Protein AF-A0A821M006-F1 (afdb_monomer_lite)

Radius of gyration: 16.91 Å; chains: 1; bounding box: 36×27×47 Å

Structure (mmCIF, N/CA/C/O backbone):
data_AF-A0A821M006-F1
#
_entry.id   AF-A0A821M006-F1
#
loop_
_atom_site.group_PDB
_atom_site.id
_atom_site.type_symbol
_atom_site.label_atom_id
_atom_site.label_alt_id
_atom_site.label_comp_id
_atom_site.label_asym_id
_atom_site.label_entity_id
_atom_site.label_seq_id
_atom_site.pdbx_PDB_ins_code
_atom_site.Cartn_x
_atom_site.Cartn_y
_atom_site.Cartn_z
_atom_site.occupancy
_atom_site.B_iso_or_equiv
_atom_site.auth_seq_id
_atom_site.auth_comp_id
_atom_site.auth_asym_id
_atom_site.auth_atom_id
_atom_site.pdbx_PDB_model_num
ATOM 1 N N . MET A 1 1 ? -5.047 7.859 -19.837 1.00 50.06 1 MET A N 1
ATOM 2 C CA . MET A 1 1 ? -4.174 7.071 -18.946 1.00 50.06 1 MET A CA 1
ATOM 3 C C . MET A 1 1 ? -2.792 7.692 -19.044 1.00 50.06 1 MET A C 1
ATOM 5 O O . MET A 1 1 ? -2.362 7.933 -20.153 1.00 50.06 1 MET A O 1
ATOM 9 N N . LYS A 1 2 ? -2.170 8.083 -17.929 1.00 61.72 2 LYS A N 1
ATOM 10 C CA . LYS A 1 2 ? -0.754 8.514 -17.897 1.00 61.72 2 LYS A CA 1
ATOM 11 C C . LYS A 1 2 ? 0.058 7.616 -16.971 1.00 61.72 2 LYS A C 1
ATOM 13 O O . LYS A 1 2 ? 1.194 7.311 -17.275 1.00 61.72 2 LYS A O 1
ATOM 18 N N . PHE A 1 3 ? -0.578 7.122 -15.907 1.00 70.81 3 PHE A N 1
ATOM 19 C CA . PHE A 1 3 ? 0.016 6.205 -14.941 1.00 70.81 3 PHE A CA 1
ATOM 20 C C . PHE A 1 3 ? 0.646 4.964 -15.586 1.00 70.81 3 PHE A C 1
ATOM 22 O O . PHE A 1 3 ? 1.836 4.762 -15.432 1.00 70.81 3 PHE A O 1
ATOM 29 N N . GLU A 1 4 ? -0.106 4.167 -16.348 1.00 69.50 4 GLU A N 1
ATOM 30 C CA . GLU A 1 4 ? 0.431 2.931 -16.950 1.00 69.50 4 GLU A CA 1
ATOM 31 C C . GLU A 1 4 ? 1.543 3.189 -17.983 1.00 69.50 4 GLU A C 1
ATOM 33 O O . GLU A 1 4 ? 2.393 2.330 -18.189 1.00 69.50 4 GLU A O 1
ATOM 38 N N . GLU A 1 5 ? 1.572 4.377 -18.593 1.00 75.25 5 GLU A N 1
ATOM 39 C CA . GLU A 1 5 ? 2.561 4.755 -19.611 1.00 75.25 5 GLU A CA 1
ATOM 40 C C . GLU A 1 5 ? 3.839 5.361 -19.011 1.00 75.25 5 GLU A C 1
ATOM 42 O O . GLU A 1 5 ? 4.909 5.244 -19.604 1.00 75.25 5 GLU A O 1
ATOM 47 N N . THR A 1 6 ? 3.749 6.017 -17.847 1.00 82.81 6 THR A N 1
ATOM 48 C CA . THR A 1 6 ? 4.885 6.697 -17.197 1.00 82.81 6 THR A CA 1
ATOM 49 C C . THR A 1 6 ? 5.350 6.023 -15.909 1.00 82.81 6 THR A C 1
ATOM 51 O O . THR A 1 6 ? 6.331 6.463 -15.306 1.00 82.81 6 THR A O 1
ATOM 54 N N . TYR A 1 7 ? 4.666 4.966 -15.470 1.00 85.88 7 TYR A N 1
ATOM 55 C CA . TYR A 1 7 ? 5.029 4.227 -14.272 1.00 85.88 7 TYR A CA 1
ATOM 56 C C . TYR A 1 7 ? 6.384 3.542 -14.436 1.00 85.88 7 TYR A C 1
ATOM 58 O O . TYR A 1 7 ? 6.642 2.831 -15.406 1.00 85.88 7 TYR A O 1
ATOM 66 N N . THR A 1 8 ? 7.229 3.696 -13.420 1.00 88.44 8 THR A N 1
ATOM 67 C CA . THR A 1 8 ? 8.463 2.928 -13.280 1.00 88.44 8 THR A CA 1
ATOM 68 C C . THR A 1 8 ? 8.524 2.312 -11.883 1.00 88.44 8 THR A C 1
ATOM 70 O O . THR A 1 8 ? 8.115 2.967 -10.915 1.00 88.44 8 THR A O 1
ATOM 73 N N . PRO A 1 9 ? 9.063 1.085 -11.731 1.00 88.44 9 PRO A N 1
ATOM 74 C CA . PRO A 1 9 ? 9.147 0.420 -10.433 1.00 88.44 9 PRO A CA 1
ATOM 75 C C . PRO A 1 9 ? 9.865 1.246 -9.369 1.00 88.44 9 PRO A C 1
ATOM 77 O O . PRO A 1 9 ? 9.478 1.183 -8.210 1.00 88.44 9 PRO A O 1
ATOM 80 N N . SER A 1 10 ? 10.867 2.053 -9.747 1.00 88.31 10 SER A N 1
ATOM 81 C CA . SER A 1 10 ? 11.626 2.940 -8.850 1.00 88.31 10 SER A CA 1
ATOM 82 C C . SER A 1 10 ? 10.800 4.103 -8.293 1.00 88.31 10 SER A C 1
ATOM 84 O O . SER A 1 10 ? 11.127 4.632 -7.234 1.00 88.31 10 SER A O 1
ATOM 86 N N . GLN A 1 11 ? 9.695 4.466 -8.942 1.00 88.38 11 GLN A N 1
ATOM 87 C CA . GLN A 1 11 ? 8.800 5.540 -8.513 1.00 88.38 11 GLN A CA 1
ATOM 88 C C . GLN A 1 11 ? 7.568 5.022 -7.755 1.00 88.38 11 GLN A C 1
ATOM 90 O O . GLN A 1 11 ? 6.664 5.805 -7.468 1.00 88.38 11 GLN A O 1
ATOM 95 N N . SER A 1 12 ? 7.490 3.728 -7.421 1.00 89.81 12 SER A N 1
ATOM 96 C CA . SER A 1 12 ? 6.289 3.134 -6.814 1.00 89.81 12 SER A CA 1
ATOM 97 C C . SER A 1 12 ? 5.832 3.852 -5.536 1.00 89.81 12 SER A C 1
ATOM 99 O O . SER A 1 12 ? 4.649 4.173 -5.414 1.00 89.81 12 SER A O 1
ATOM 101 N N . LEU A 1 13 ? 6.759 4.203 -4.636 1.00 90.00 13 LEU A N 1
ATOM 102 C CA . LEU A 1 13 ? 6.466 4.982 -3.427 1.00 90.00 13 LEU A CA 1
ATOM 103 C C . LEU A 1 13 ? 5.934 6.387 -3.742 1.00 90.00 13 LEU A C 1
ATOM 105 O O . LEU A 1 13 ? 5.014 6.856 -3.071 1.00 90.00 13 LEU A O 1
ATOM 109 N N . LEU A 1 14 ? 6.474 7.046 -4.772 1.00 89.75 14 LEU A N 1
ATOM 110 C CA . LEU A 1 14 ? 6.026 8.371 -5.205 1.00 89.75 14 LEU A CA 1
ATOM 111 C C . LEU A 1 14 ? 4.571 8.310 -5.670 1.00 89.75 14 LEU A C 1
ATOM 113 O O . LEU A 1 14 ? 3.730 9.053 -5.178 1.00 89.75 14 LEU A O 1
ATOM 117 N N . TRP A 1 15 ? 4.261 7.356 -6.547 1.00 87.56 15 TRP A N 1
ATOM 118 C CA . TRP A 1 15 ? 2.906 7.135 -7.044 1.00 87.56 15 TRP A CA 1
ATOM 119 C C . TRP A 1 15 ? 1.926 6.773 -5.925 1.00 87.56 15 TRP A C 1
ATOM 121 O O . TRP A 1 15 ? 0.786 7.226 -5.933 1.00 87.56 15 TRP A O 1
ATOM 131 N N . PHE A 1 16 ? 2.353 5.995 -4.930 1.00 88.56 16 PHE A N 1
ATOM 132 C CA . PHE A 1 16 ? 1.493 5.638 -3.804 1.00 88.56 16 PHE A CA 1
ATOM 133 C C . PHE A 1 16 ? 1.245 6.793 -2.826 1.00 88.56 16 PHE A C 1
ATOM 135 O O . PHE A 1 16 ? 0.182 6.845 -2.212 1.00 88.56 16 PHE A O 1
ATOM 142 N N . THR A 1 17 ? 2.202 7.706 -2.659 1.00 87.81 17 THR A N 1
ATOM 143 C CA . THR A 1 17 ? 2.105 8.797 -1.673 1.00 87.81 17 THR A CA 1
ATOM 144 C C . THR A 1 17 ? 1.582 10.106 -2.259 1.00 87.81 17 THR A C 1
ATOM 146 O O . THR A 1 17 ? 0.850 10.816 -1.573 1.00 87.81 17 THR A O 1
ATOM 149 N N . GLN A 1 18 ? 1.925 10.428 -3.507 1.00 85.50 18 GLN A N 1
ATOM 150 C CA . GLN A 1 18 ? 1.584 11.706 -4.133 1.00 85.50 18 GLN A CA 1
ATOM 151 C C . GLN A 1 18 ? 0.297 11.665 -4.946 1.00 85.50 18 GLN A C 1
ATOM 153 O O . GLN A 1 18 ? -0.361 12.695 -5.037 1.00 85.50 18 GLN A O 1
ATOM 158 N N . GLU A 1 19 ? -0.100 10.508 -5.489 1.00 86.19 19 GLU A N 1
ATOM 159 C CA . GLU A 1 19 ? -1.358 10.403 -6.229 1.00 86.19 19 GLU A CA 1
ATOM 160 C C . GLU A 1 19 ? -2.517 9.999 -5.313 1.00 86.19 19 GLU A C 1
ATOM 162 O O . GLU A 1 19 ? -2.650 8.823 -4.939 1.00 86.19 19 GLU A O 1
ATOM 167 N N . PRO A 1 20 ? -3.452 10.920 -5.002 1.00 84.50 20 PRO A N 1
ATOM 168 C CA . PRO A 1 20 ? -4.524 10.633 -4.057 1.00 84.50 20 PRO A CA 1
ATOM 169 C C . PRO A 1 20 ? -5.467 9.536 -4.555 1.00 84.50 20 PRO A C 1
ATOM 171 O O . PRO A 1 20 ? -6.161 8.904 -3.760 1.00 84.50 20 PRO A O 1
ATOM 174 N N . PHE A 1 21 ? -5.560 9.339 -5.872 1.00 87.56 21 PHE A N 1
ATOM 175 C CA . PHE A 1 21 ? -6.386 8.290 -6.464 1.00 87.56 21 PHE A CA 1
ATOM 176 C C . PHE A 1 21 ? -5.788 6.902 -6.225 1.00 87.56 21 PHE A C 1
ATOM 178 O O . PHE A 1 21 ? -6.481 6.042 -5.686 1.00 87.56 21 PHE A O 1
ATOM 185 N N . ILE A 1 22 ? -4.505 6.708 -6.549 1.00 88.12 22 ILE A N 1
ATOM 186 C CA . ILE A 1 22 ? -3.804 5.428 -6.376 1.00 88.12 22 ILE A CA 1
ATOM 187 C C . ILE A 1 22 ? -3.826 5.013 -4.906 1.00 88.12 22 ILE A C 1
ATOM 189 O O . ILE A 1 22 ? -4.242 3.897 -4.588 1.00 88.12 22 ILE A O 1
ATOM 193 N N . PHE A 1 23 ? -3.495 5.942 -4.004 1.00 90.19 23 PHE A N 1
ATOM 194 C CA . PHE A 1 23 ? -3.578 5.708 -2.567 1.00 90.19 23 PHE A CA 1
ATOM 195 C C . PHE A 1 23 ? -4.976 5.237 -2.145 1.00 90.19 23 PHE A C 1
ATOM 197 O O . PHE A 1 23 ? -5.116 4.209 -1.481 1.00 90.19 23 PHE A O 1
ATOM 204 N N . ARG A 1 24 ? -6.034 5.969 -2.524 1.00 91.44 24 ARG A N 1
ATOM 205 C CA . ARG A 1 24 ? -7.409 5.667 -2.093 1.00 91.44 24 ARG A CA 1
ATOM 206 C C . ARG A 1 24 ? -7.925 4.352 -2.668 1.00 91.44 24 ARG A C 1
ATOM 208 O O . ARG A 1 24 ? -8.492 3.560 -1.916 1.00 91.44 24 ARG A O 1
ATOM 215 N N . VAL A 1 25 ? -7.727 4.117 -3.965 1.00 92.62 25 VAL A N 1
ATOM 216 C CA . VAL A 1 25 ? -8.181 2.897 -4.647 1.00 92.62 25 VAL A CA 1
ATOM 217 C C . VAL A 1 25 ? -7.484 1.682 -4.066 1.00 92.62 25 VAL A C 1
ATOM 219 O O . VAL A 1 25 ? -8.161 0.735 -3.670 1.00 92.62 25 VAL A O 1
ATOM 222 N N . LEU A 1 26 ? -6.156 1.727 -3.938 1.00 93.19 26 LEU A N 1
ATOM 223 C CA . LEU A 1 26 ? -5.401 0.575 -3.473 1.00 93.19 26 LEU A CA 1
ATOM 224 C C . LEU A 1 26 ? -5.691 0.263 -2.000 1.00 93.19 26 LEU A C 1
ATOM 226 O O . LEU A 1 26 ? -5.976 -0.883 -1.664 1.00 93.19 26 LEU A O 1
ATOM 230 N N . ASN A 1 27 ? -5.725 1.277 -1.126 1.00 92.25 27 ASN A N 1
ATOM 231 C CA . ASN A 1 27 ? -6.079 1.070 0.281 1.00 92.25 27 ASN A CA 1
ATOM 232 C C . ASN A 1 27 ? -7.507 0.540 0.455 1.00 92.25 27 ASN A C 1
ATOM 234 O O . ASN A 1 27 ? -7.755 -0.279 1.339 1.00 92.25 27 ASN A O 1
ATO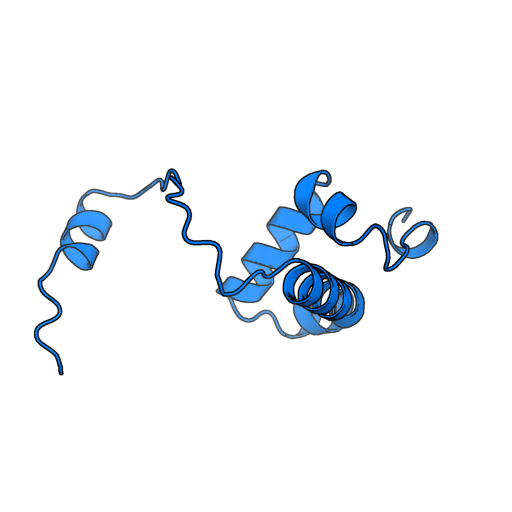M 238 N N . LYS A 1 28 ? -8.463 0.997 -0.363 1.00 94.25 28 LYS A N 1
ATOM 239 C CA . LYS A 1 28 ? -9.833 0.474 -0.331 1.00 94.25 28 LYS A CA 1
ATOM 240 C C . LYS A 1 28 ? -9.876 -0.974 -0.827 1.00 94.25 28 LYS A C 1
ATOM 242 O O . LYS A 1 28 ? -10.475 -1.813 -0.163 1.00 94.25 28 LYS A O 1
ATOM 247 N N . ALA A 1 29 ? -9.214 -1.271 -1.944 1.00 95.56 29 ALA A N 1
ATOM 248 C CA . ALA A 1 29 ? -9.150 -2.614 -2.511 1.00 95.56 29 ALA A CA 1
ATOM 249 C C . ALA A 1 29 ? -8.531 -3.626 -1.543 1.00 95.56 29 ALA A C 1
ATOM 251 O O . ALA A 1 29 ? -9.067 -4.719 -1.395 1.00 95.56 29 ALA A O 1
ATOM 252 N N . LEU A 1 30 ? -7.469 -3.237 -0.831 1.00 94.19 30 LEU A N 1
ATOM 253 C CA . LEU A 1 30 ? -6.842 -4.061 0.203 1.00 94.19 30 LEU A CA 1
ATOM 254 C C . LEU A 1 30 ? -7.785 -4.309 1.390 1.00 94.19 30 LEU A C 1
ATOM 256 O O . LEU A 1 30 ? -7.906 -5.444 1.839 1.00 94.19 30 LEU A O 1
ATOM 260 N N . ARG A 1 31 ? -8.492 -3.276 1.876 1.00 93.50 31 ARG A N 1
ATOM 261 C CA . ARG A 1 31 ? -9.419 -3.403 3.020 1.00 93.50 31 ARG A CA 1
ATOM 262 C C . ARG A 1 31 ? -10.621 -4.296 2.730 1.00 93.50 31 ARG A C 1
ATOM 264 O O . ARG A 1 31 ? -11.024 -5.060 3.596 1.00 93.50 31 ARG A O 1
ATOM 271 N N . PHE A 1 32 ? -11.192 -4.181 1.535 1.00 95.69 32 PHE A N 1
ATOM 272 C CA . PHE A 1 32 ? -12.398 -4.917 1.142 1.00 95.69 32 PHE A CA 1
ATOM 273 C C . PHE A 1 32 ? -12.105 -6.147 0.276 1.00 95.69 32 PHE A C 1
ATOM 275 O O . PHE A 1 32 ? -13.034 -6.760 -0.236 1.00 95.69 32 PHE A O 1
ATOM 282 N N . GLN A 1 33 ? -10.828 -6.504 0.104 1.00 92.94 33 GLN A N 1
ATOM 283 C CA . GLN A 1 33 ? -10.389 -7.661 -0.682 1.00 92.94 33 GLN A CA 1
ATOM 284 C C . GLN A 1 33 ? -10.970 -7.675 -2.109 1.00 92.94 33 GLN A C 1
ATOM 286 O O . GLN A 1 33 ? -11.385 -8.712 -2.620 1.00 92.94 33 GLN A O 1
ATOM 291 N N . HIS A 1 34 ? -11.001 -6.517 -2.778 1.00 95.94 34 HIS A N 1
ATOM 292 C CA . HIS A 1 34 ? -11.456 -6.418 -4.168 1.00 95.94 34 HIS A CA 1
ATOM 293 C C . HIS A 1 34 ? -10.416 -7.038 -5.113 1.00 95.94 34 HIS A C 1
ATOM 295 O O . HIS A 1 34 ? -9.547 -6.334 -5.634 1.00 95.94 34 HIS A O 1
ATOM 301 N N . VAL A 1 35 ? -10.500 -8.356 -5.317 1.00 95.25 35 VAL A N 1
ATOM 302 C CA . VAL A 1 35 ? -9.487 -9.161 -6.024 1.00 95.25 35 VAL A CA 1
ATOM 303 C C . VAL A 1 35 ? -9.203 -8.639 -7.430 1.00 95.25 35 VAL A C 1
ATOM 305 O O . VAL A 1 35 ? -8.036 -8.553 -7.797 1.00 95.25 35 VAL A O 1
ATOM 308 N N . ASP A 1 36 ? -10.218 -8.209 -8.181 1.00 96.25 36 ASP A N 1
ATOM 309 C CA . ASP A 1 36 ? -10.029 -7.698 -9.547 1.00 96.25 36 ASP A CA 1
ATOM 310 C C . ASP A 1 36 ? -9.132 -6.455 -9.575 1.00 96.25 36 ASP A C 1
ATOM 312 O O . ASP A 1 36 ? -8.199 -6.361 -10.373 1.00 96.25 36 ASP A O 1
ATOM 316 N N . ILE A 1 37 ? -9.358 -5.525 -8.640 1.00 94.00 37 ILE A N 1
ATOM 317 C CA . ILE A 1 37 ? -8.548 -4.310 -8.499 1.00 94.00 37 ILE A CA 1
ATOM 318 C C . ILE A 1 37 ? -7.141 -4.682 -8.026 1.00 94.00 37 ILE A C 1
ATOM 320 O O . ILE A 1 37 ? -6.154 -4.190 -8.569 1.00 94.00 37 ILE A O 1
ATOM 324 N N . LEU A 1 38 ? -7.019 -5.577 -7.042 1.00 95.50 38 LEU A N 1
ATOM 325 C CA . LEU A 1 38 ? -5.711 -6.035 -6.565 1.00 95.50 38 LEU A CA 1
ATOM 326 C C . LEU A 1 38 ? -4.911 -6.717 -7.680 1.00 95.50 38 LEU A C 1
ATOM 328 O O . LEU A 1 38 ? -3.711 -6.485 -7.802 1.00 95.50 38 LEU A O 1
ATOM 332 N N . TYR A 1 39 ? -5.573 -7.508 -8.524 1.00 94.81 39 TYR A N 1
ATOM 333 C CA . TYR A 1 39 ? -4.951 -8.153 -9.670 1.00 94.81 39 TYR A CA 1
ATOM 334 C C . TYR A 1 39 ? -4.549 -7.134 -10.739 1.00 94.81 39 TYR A C 1
ATOM 336 O O . TYR A 1 39 ? -3.439 -7.227 -11.269 1.00 94.81 39 TYR A O 1
ATOM 344 N N . GLN A 1 40 ? -5.393 -6.139 -11.026 1.00 93.00 40 GLN A N 1
ATOM 345 C CA . GLN A 1 40 ? -5.079 -5.053 -11.958 1.00 93.00 40 GLN A CA 1
ATOM 346 C C . GLN A 1 40 ? -3.829 -4.273 -11.518 1.00 93.00 40 GLN A C 1
ATOM 348 O O . GLN A 1 40 ? -2.928 -4.054 -12.323 1.00 93.00 40 GLN A O 1
ATOM 353 N N . TYR A 1 41 ? -3.722 -3.937 -10.230 1.00 92.00 41 TYR A N 1
ATOM 354 C CA . TYR A 1 41 ? -2.597 -3.176 -9.667 1.00 92.00 41 TYR A CA 1
ATOM 355 C C . TYR A 1 41 ? -1.482 -4.051 -9.066 1.00 92.00 41 TYR A C 1
ATOM 357 O O . TYR A 1 41 ? -0.628 -3.552 -8.331 1.00 92.00 41 TYR A O 1
ATOM 365 N N . ARG A 1 42 ? -1.439 -5.355 -9.375 1.00 93.44 42 ARG A N 1
ATOM 366 C CA . ARG A 1 42 ? -0.493 -6.308 -8.756 1.00 93.44 42 ARG A CA 1
ATOM 367 C C . ARG A 1 42 ? 0.977 -5.924 -8.922 1.00 93.44 42 ARG A C 1
ATOM 369 O O . ARG A 1 42 ? 1.779 -6.188 -8.030 1.00 93.44 42 ARG A O 1
ATOM 376 N N . PHE A 1 43 ? 1.325 -5.299 -10.048 1.00 92.00 43 PHE A N 1
ATOM 377 C CA . PHE A 1 43 ? 2.687 -4.837 -10.322 1.00 92.00 43 PHE A CA 1
ATOM 378 C C . PHE A 1 43 ? 3.099 -3.750 -9.321 1.00 92.00 43 PHE A C 1
ATOM 380 O O . PHE A 1 43 ? 4.112 -3.891 -8.647 1.00 92.00 43 PHE A O 1
ATOM 387 N N . LEU A 1 44 ? 2.238 -2.748 -9.115 1.00 92.50 44 LEU A N 1
ATOM 388 C CA . LEU A 1 44 ? 2.467 -1.670 -8.161 1.00 92.50 44 LEU A CA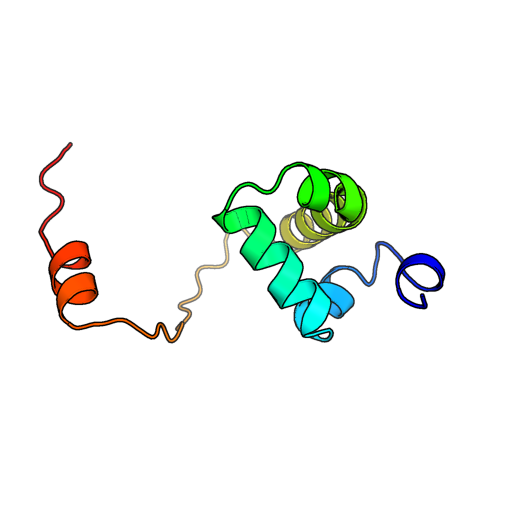 1
ATOM 389 C C . LEU A 1 44 ? 2.574 -2.207 -6.729 1.00 92.50 44 LEU A C 1
ATOM 391 O O . LEU A 1 44 ? 3.451 -1.781 -5.985 1.00 92.50 44 LEU A O 1
ATOM 395 N N . ILE A 1 45 ? 1.707 -3.151 -6.344 1.00 94.12 45 ILE A N 1
ATOM 396 C CA . ILE A 1 45 ? 1.740 -3.776 -5.010 1.00 94.12 45 ILE A CA 1
ATOM 397 C C . ILE A 1 45 ? 3.078 -4.482 -4.778 1.00 9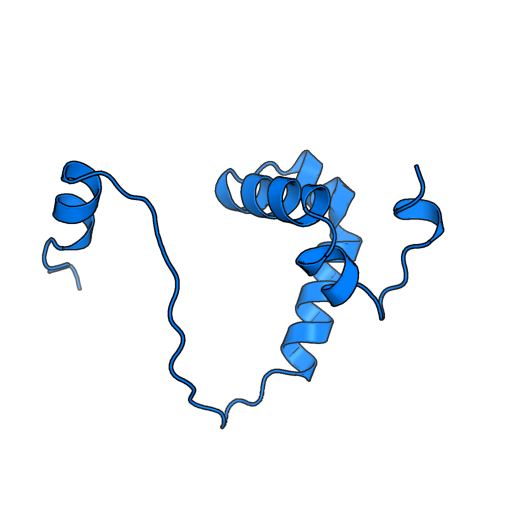4.12 45 ILE A C 1
ATOM 399 O O . ILE A 1 45 ? 3.703 -4.295 -3.733 1.00 94.12 45 ILE A O 1
ATOM 403 N N . ARG A 1 46 ? 3.529 -5.278 -5.755 1.00 95.38 46 ARG A N 1
ATOM 404 C CA . ARG A 1 46 ? 4.809 -5.991 -5.687 1.00 95.38 46 ARG A CA 1
ATOM 405 C C . ARG A 1 46 ? 5.982 -5.020 -5.558 1.00 95.38 46 ARG A C 1
ATOM 407 O O . ARG A 1 46 ? 6.868 -5.240 -4.731 1.00 95.38 46 ARG A O 1
ATOM 414 N N . ASP A 1 47 ? 5.978 -3.955 -6.347 1.00 95.12 47 ASP A N 1
ATOM 415 C CA . ASP A 1 47 ? 7.065 -2.979 -6.363 1.00 95.12 47 ASP A CA 1
ATOM 416 C C . ASP A 1 47 ? 7.096 -2.156 -5.069 1.00 95.12 47 ASP A C 1
ATOM 418 O O . ASP A 1 47 ? 8.172 -1.908 -4.528 1.00 95.12 47 ASP A O 1
ATOM 422 N N . LEU A 1 48 ? 5.932 -1.802 -4.510 1.00 94.44 48 LEU A N 1
ATOM 423 C CA . LEU A 1 48 ? 5.826 -1.169 -3.190 1.00 94.44 48 LEU A CA 1
ATOM 424 C C . LEU A 1 48 ? 6.371 -2.068 -2.082 1.00 94.44 48 LEU A C 1
ATOM 426 O O . LEU A 1 48 ? 7.177 -1.619 -1.271 1.00 94.44 48 LEU A O 1
ATOM 430 N N . ALA A 1 49 ? 5.963 -3.339 -2.059 1.00 93.81 49 ALA A N 1
ATOM 431 C CA . ALA A 1 49 ? 6.445 -4.296 -1.068 1.00 93.81 49 ALA A CA 1
ATOM 432 C C . ALA A 1 49 ? 7.968 -4.468 -1.153 1.00 93.81 49 ALA A C 1
ATOM 434 O O . ALA A 1 49 ? 8.651 -4.473 -0.130 1.00 93.81 49 ALA A O 1
ATOM 435 N N . THR A 1 50 ? 8.502 -4.535 -2.376 1.00 94.00 50 THR A N 1
ATOM 436 C CA . THR A 1 50 ? 9.944 -4.640 -2.619 1.00 94.00 50 THR A CA 1
ATOM 437 C C . THR A 1 50 ? 10.672 -3.402 -2.097 1.00 94.00 50 THR A C 1
ATOM 439 O O . THR A 1 50 ? 11.572 -3.540 -1.272 1.00 94.00 50 THR A O 1
ATOM 442 N N . GLN A 1 51 ? 10.251 -2.193 -2.482 1.00 92.00 51 GLN A N 1
ATOM 443 C CA . GLN A 1 51 ? 10.893 -0.961 -2.009 1.00 92.00 51 GLN A CA 1
ATOM 444 C C . GLN A 1 51 ? 10.838 -0.815 -0.484 1.00 92.00 51 GLN A C 1
ATOM 446 O O . GLN A 1 51 ? 11.860 -0.537 0.145 1.00 92.00 51 GLN A O 1
ATOM 451 N N . LEU A 1 52 ? 9.681 -1.073 0.131 1.00 90.50 52 LEU A N 1
ATOM 452 C CA . LEU A 1 52 ? 9.542 -1.012 1.586 1.00 90.50 52 LEU A CA 1
ATOM 453 C C . LEU A 1 52 ? 10.442 -2.034 2.284 1.00 90.50 52 LEU A C 1
ATOM 455 O O . LEU A 1 52 ? 11.053 -1.702 3.293 1.00 90.50 52 LEU A O 1
ATOM 459 N N . SER A 1 53 ? 10.580 -3.247 1.737 1.00 90.00 53 SER A N 1
ATOM 460 C CA . SER A 1 53 ? 11.474 -4.264 2.303 1.00 90.00 53 SER A CA 1
ATOM 461 C C . SER A 1 53 ? 12.946 -3.850 2.251 1.00 90.00 53 SER A C 1
ATOM 463 O O . SER A 1 53 ? 13.671 -4.094 3.207 1.00 90.00 53 SER A O 1
ATOM 465 N N . THR A 1 54 ? 13.374 -3.154 1.191 1.00 87.94 54 THR A N 1
ATOM 466 C CA . THR A 1 54 ? 14.755 -2.651 1.077 1.00 87.94 54 THR A CA 1
ATOM 467 C C . THR A 1 54 ? 15.049 -1.479 2.010 1.00 87.94 54 THR A C 1
ATOM 469 O O . THR A 1 54 ? 16.196 -1.266 2.384 1.00 87.94 54 THR A O 1
ATOM 472 N N . GLN A 1 55 ? 14.020 -0.715 2.386 1.00 84.62 55 GLN A N 1
ATOM 473 C CA . GLN A 1 55 ? 14.134 0.419 3.307 1.00 84.62 55 GLN A CA 1
ATOM 474 C C . GLN A 1 55 ? 13.874 0.030 4.764 1.00 84.62 55 GLN A C 1
ATOM 476 O O . GLN A 1 55 ? 14.109 0.833 5.668 1.00 84.62 55 GLN A O 1
ATOM 481 N N . LYS A 1 56 ? 13.373 -1.184 5.003 1.00 82.00 56 LYS A N 1
ATOM 482 C CA . LYS A 1 56 ? 13.125 -1.696 6.341 1.00 82.00 56 LYS A CA 1
ATOM 483 C C . LYS A 1 56 ? 14.467 -1.912 7.030 1.00 82.00 56 LYS A C 1
ATOM 485 O O . LYS A 1 56 ? 15.213 -2.822 6.690 1.00 82.00 56 LYS A O 1
ATOM 490 N N . ASN A 1 57 ? 14.754 -1.067 8.009 1.00 81.38 57 ASN A N 1
ATOM 491 C CA . ASN A 1 57 ? 15.833 -1.303 8.948 1.00 81.38 57 ASN A CA 1
ATOM 492 C C . ASN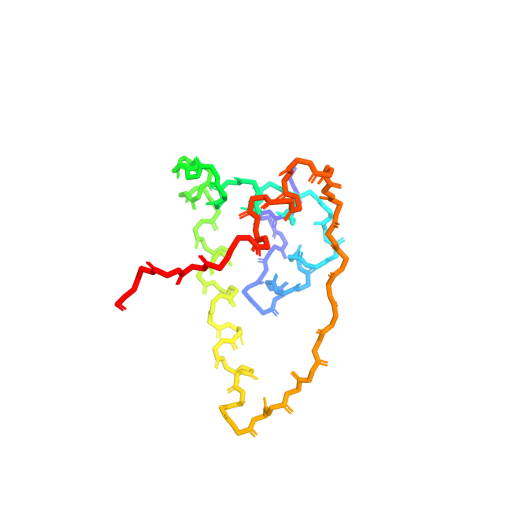 A 1 57 ? 15.227 -1.936 10.205 1.00 81.38 57 ASN A C 1
ATOM 494 O O . ASN A 1 57 ? 14.516 -1.264 10.951 1.00 81.38 57 ASN A O 1
ATOM 498 N N . ASP A 1 58 ? 15.480 -3.230 10.407 1.00 75.38 58 ASP A N 1
ATOM 499 C CA . ASP A 1 58 ? 14.947 -4.002 11.538 1.00 75.38 58 ASP A CA 1
ATOM 500 C C . ASP A 1 58 ? 15.464 -3.505 12.903 1.00 75.38 58 ASP A C 1
ATOM 502 O O . ASP A 1 58 ? 14.870 -3.810 13.934 1.00 75.38 58 ASP A O 1
ATOM 506 N N . GLU A 1 59 ? 16.520 -2.688 12.919 1.00 77.88 59 GLU A N 1
ATOM 507 C CA . GLU A 1 59 ? 17.067 -2.067 14.132 1.00 77.88 59 GLU A CA 1
ATOM 508 C C . GLU A 1 59 ? 16.411 -0.713 14.458 1.00 77.88 59 GLU A C 1
ATOM 510 O O . GLU A 1 59 ? 16.629 -0.139 15.528 1.00 77.88 59 GLU A O 1
ATOM 515 N N . MET A 1 60 ? 15.592 -0.176 13.548 1.00 76.31 60 MET A N 1
ATOM 516 C CA . MET A 1 60 ? 15.042 1.170 13.661 1.00 76.31 60 MET A CA 1
ATOM 517 C C . MET A 1 60 ? 13.678 1.148 14.359 1.00 76.31 60 MET A C 1
ATOM 519 O O . MET A 1 60 ? 12.630 1.005 13.732 1.00 76.31 60 MET A O 1
ATOM 523 N N . ASN A 1 61 ? 13.688 1.342 15.677 1.00 81.75 61 ASN A N 1
ATOM 524 C CA . ASN A 1 61 ? 12.476 1.578 16.459 1.00 81.75 61 ASN A CA 1
ATOM 525 C C . ASN A 1 61 ? 12.129 3.070 16.447 1.00 81.75 61 ASN A C 1
ATOM 527 O O . ASN A 1 61 ? 12.841 3.887 17.028 1.00 81.75 61 ASN A O 1
ATOM 531 N N . PHE A 1 62 ? 11.023 3.430 15.798 1.00 86.75 62 PHE A N 1
ATOM 532 C CA . PHE A 1 62 ? 10.514 4.799 15.774 1.00 86.75 62 PHE A CA 1
ATOM 533 C C . PHE A 1 62 ? 9.042 4.840 16.191 1.00 86.75 62 PHE A C 1
ATOM 535 O O . PHE A 1 62 ? 8.237 3.990 15.813 1.00 86.75 62 PHE A O 1
ATOM 542 N N . HIS A 1 63 ? 8.686 5.851 16.985 1.00 89.75 63 HIS A N 1
ATOM 543 C CA . HIS A 1 63 ? 7.300 6.113 17.357 1.00 89.75 63 HIS A CA 1
ATOM 544 C C . HIS A 1 63 ? 6.626 6.946 16.266 1.00 89.75 63 HIS A C 1
ATOM 546 O O . HIS A 1 63 ? 7.118 8.012 15.896 1.00 89.75 63 HIS A O 1
ATOM 552 N N . VAL A 1 64 ? 5.487 6.468 15.764 1.00 90.06 64 VAL A N 1
ATOM 553 C CA . VAL A 1 64 ? 4.659 7.185 14.787 1.00 90.06 64 VAL A CA 1
ATOM 554 C C . VAL A 1 64 ? 3.279 7.469 15.348 1.00 90.06 64 VAL A C 1
ATOM 556 O O . VAL A 1 64 ? 2.756 6.720 16.172 1.00 90.06 64 VAL A O 1
ATOM 559 N N . TYR A 1 65 ? 2.663 8.532 14.840 1.00 92.94 65 TYR A N 1
ATOM 560 C CA . TYR A 1 65 ? 1.298 8.914 15.173 1.00 92.94 65 TYR A CA 1
ATOM 561 C C . TYR A 1 65 ? 0.432 8.842 13.918 1.00 92.94 65 TYR A C 1
ATOM 563 O O . TYR A 1 65 ? 0.830 9.296 12.845 1.00 92.94 65 TYR A O 1
ATOM 571 N N . ARG A 1 66 ? -0.773 8.284 14.053 1.00 89.06 66 ARG A N 1
ATOM 572 C CA . ARG A 1 66 ? -1.768 8.212 12.980 1.00 89.06 66 ARG A CA 1
ATOM 573 C C . ARG A 1 66 ? -3.108 8.702 13.507 1.00 89.06 66 ARG A C 1
ATOM 575 O O . ARG A 1 66 ? -3.656 8.115 14.434 1.00 89.06 66 ARG A O 1
ATOM 582 N N . GLY A 1 67 ? -3.653 9.738 12.877 1.00 91.06 67 GLY A N 1
ATOM 583 C CA . GLY A 1 67 ? -5.030 10.157 13.122 1.00 91.06 67 GLY A CA 1
ATOM 584 C C . GLY A 1 67 ? -6.015 9.128 12.565 1.00 91.06 67 GLY A C 1
ATOM 585 O O . GLY A 1 67 ? -5.887 8.699 11.415 1.00 91.06 67 GLY A O 1
ATOM 586 N N . GLN A 1 68 ? -7.000 8.740 13.370 1.00 88.00 68 GLN A N 1
ATOM 587 C CA . GLN A 1 68 ? -8.100 7.877 12.956 1.00 88.00 68 GLN A CA 1
ATOM 588 C C . GLN A 1 68 ? -9.420 8.533 13.346 1.00 88.00 68 GLN A C 1
ATOM 590 O O . GLN A 1 68 ? -9.678 8.775 14.520 1.00 88.00 68 GLN A O 1
ATOM 595 N N . VAL A 1 69 ? -10.246 8.826 12.342 1.00 90.75 69 VAL A N 1
ATOM 596 C CA . VAL A 1 69 ? -11.636 9.214 12.578 1.00 90.75 69 VAL A CA 1
ATOM 597 C C . VAL A 1 69 ? -12.391 7.959 12.989 1.00 90.75 69 VAL A C 1
ATOM 599 O O . VAL A 1 69 ? -12.307 6.942 12.299 1.00 90.75 69 VAL A O 1
ATOM 602 N N . MET A 1 70 ? -13.090 8.036 14.114 1.00 91.62 70 MET A N 1
ATOM 603 C CA . MET A 1 70 ? -13.899 6.948 14.644 1.00 91.62 70 MET A CA 1
ATOM 604 C C . MET A 1 70 ? -15.052 7.501 15.474 1.00 91.62 70 MET A C 1
ATOM 606 O O . MET A 1 70 ? -14.950 8.580 16.061 1.00 91.62 70 MET A O 1
ATOM 610 N N . THR A 1 71 ? -16.143 6.752 15.507 1.00 94.31 71 THR A N 1
ATOM 611 C CA . THR A 1 71 ? -17.294 6.994 16.376 1.00 94.31 71 THR A CA 1
ATOM 612 C C . THR A 1 71 ? -16.991 6.577 17.818 1.00 94.31 71 THR A C 1
ATOM 614 O O . THR A 1 71 ? -16.051 5.822 18.084 1.00 94.31 71 THR A O 1
ATOM 617 N N . ASN A 1 72 ? -17.801 7.052 18.768 1.00 92.38 72 ASN A N 1
ATOM 618 C CA . ASN A 1 72 ? -17.670 6.642 20.168 1.00 92.38 72 ASN A CA 1
ATOM 619 C C . ASN A 1 72 ? -17.957 5.142 20.341 1.00 92.38 72 ASN A C 1
ATOM 621 O O . ASN A 1 72 ? -17.327 4.488 21.169 1.00 92.38 72 ASN A O 1
ATOM 625 N N . GLU A 1 73 ? -18.865 4.585 19.541 1.00 92.38 73 GLU A N 1
ATOM 626 C CA . GLU A 1 73 ? -19.195 3.162 19.534 1.00 92.38 73 GLU A CA 1
ATOM 627 C C . GLU A 1 73 ? -18.008 2.316 19.056 1.00 92.38 73 GLU A C 1
ATOM 629 O O . GLU A 1 73 ? -17.650 1.332 19.705 1.00 92.38 73 GLU A O 1
ATOM 634 N N . GLU A 1 74 ? -17.354 2.713 17.960 1.00 9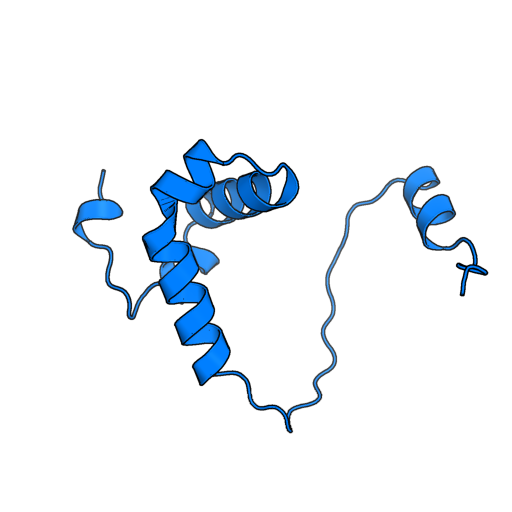0.31 74 GLU A N 1
ATOM 635 C CA . GLU A 1 74 ? -16.128 2.061 17.479 1.00 90.31 74 GLU A CA 1
ATOM 636 C C . GLU A 1 74 ? -15.001 2.168 18.511 1.00 90.31 74 GLU A C 1
ATOM 638 O O . GLU A 1 74 ? -14.271 1.198 18.720 1.00 90.31 74 GLU A O 1
ATOM 643 N N . LEU A 1 75 ? -14.885 3.312 19.200 1.00 90.12 75 LEU A N 1
ATOM 644 C CA . LEU A 1 75 ? -13.890 3.506 20.256 1.00 90.12 75 LEU A CA 1
ATOM 645 C C . LEU A 1 75 ? -14.117 2.524 21.400 1.00 90.12 75 LEU A C 1
ATOM 647 O O . LEU A 1 75 ? -13.194 1.812 21.784 1.00 90.12 75 LEU A O 1
ATOM 651 N N . GLN A 1 76 ? -15.357 2.410 21.874 1.00 90.50 76 GLN A N 1
ATOM 652 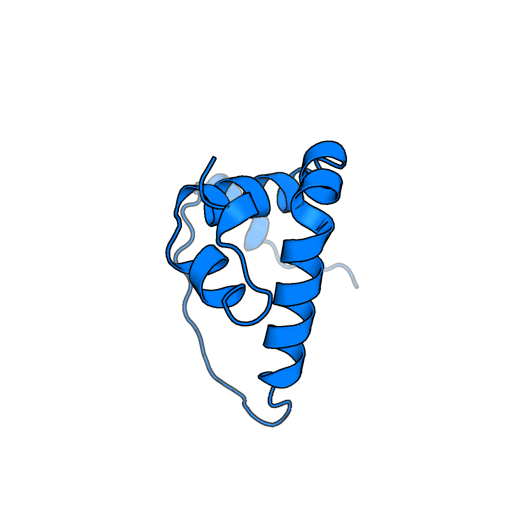C CA . GLN A 1 76 ? -15.717 1.449 22.911 1.00 90.50 76 GLN A CA 1
ATOM 653 C C . GLN A 1 76 ? -15.452 0.000 22.491 1.00 90.50 76 GLN A C 1
ATOM 655 O O . GLN A 1 76 ? -15.128 -0.820 23.345 1.00 90.50 76 GLN A O 1
ATOM 660 N N . GLN A 1 77 ? -15.589 -0.347 21.208 1.00 87.19 77 GLN A N 1
ATOM 661 C CA . GLN A 1 77 ? -15.266 -1.690 20.722 1.00 87.19 77 GLN A CA 1
ATOM 662 C C . GLN A 1 77 ? -13.763 -1.976 20.760 1.00 87.19 77 GLN A C 1
ATOM 664 O O . GLN A 1 77 ? -13.381 -3.048 21.223 1.00 87.19 77 GLN A O 1
ATOM 669 N N . VAL A 1 78 ? -12.918 -1.035 20.322 1.00 86.69 78 VAL A N 1
ATOM 670 C CA . VAL A 1 78 ? -11.457 -1.241 20.290 1.00 86.69 78 VAL A CA 1
ATOM 671 C C . VAL A 1 78 ? -10.787 -1.098 21.658 1.00 86.69 78 VAL A C 1
ATOM 673 O O . VAL A 1 78 ? -9.702 -1.634 21.851 1.00 86.69 78 VAL A O 1
ATOM 676 N N . THR A 1 79 ? -11.411 -0.401 22.615 1.00 83.25 79 THR A N 1
ATOM 677 C CA . THR A 1 79 ? -10.891 -0.267 23.989 1.00 83.25 79 THR A CA 1
ATOM 678 C C . THR A 1 79 ? -11.316 -1.402 24.915 1.00 83.25 79 THR A C 1
ATOM 680 O O . THR A 1 79 ? -10.885 -1.432 26.069 1.00 83.25 79 THR A O 1
ATOM 683 N N . LYS A 1 80 ? -12.184 -2.323 24.468 1.00 80.50 80 LYS A N 1
ATOM 684 C CA . LYS A 1 80 ? -12.501 -3.513 25.265 1.00 80.50 80 LYS A CA 1
ATOM 685 C C . LYS A 1 80 ? -11.212 -4.308 25.479 1.00 80.50 80 LYS A C 1
ATOM 687 O O . LYS A 1 80 ? -10.505 -4.555 24.504 1.00 80.50 80 LYS A O 1
ATOM 692 N N . PRO A 1 81 ? -10.893 -4.717 26.718 1.00 70.69 81 PRO A N 1
ATOM 693 C CA . PRO A 1 81 ? -9.741 -5.566 26.956 1.00 70.69 81 PRO A CA 1
ATOM 694 C C . PRO A 1 81 ? -9.916 -6.849 26.146 1.00 70.69 81 PRO A C 1
ATOM 696 O O . PRO A 1 81 ? -10.883 -7.591 26.340 1.00 70.69 81 PRO A O 1
ATOM 699 N N . THR A 1 82 ? -8.996 -7.093 25.218 1.00 61.06 82 THR A N 1
ATOM 700 C CA . THR A 1 82 ? -8.926 -8.331 24.443 1.00 61.06 82 THR A CA 1
ATOM 701 C C . THR A 1 82 ? -8.444 -9.453 25.365 1.00 61.06 82 THR A C 1
ATOM 703 O O . THR A 1 82 ? -7.313 -9.912 25.265 1.00 61.06 82 THR A O 1
ATOM 706 N N . ASN A 1 83 ? -9.285 -9.885 26.308 1.00 55.59 83 ASN A N 1
ATOM 707 C CA . ASN A 1 83 ? -9.064 -11.087 27.119 1.00 55.59 83 ASN A CA 1
ATOM 708 C C . ASN A 1 83 ? -9.383 -12.334 26.285 1.00 55.59 83 ASN A C 1
ATOM 710 O O . ASN A 1 83 ? -10.310 -13.085 26.583 1.00 55.59 83 ASN A O 1
ATOM 714 N N . GLN A 1 84 ? -8.643 -12.528 25.197 1.00 51.03 84 GLN A N 1
ATOM 715 C CA . GLN A 1 84 ? -8.737 -13.738 24.392 1.00 51.03 84 GLN A CA 1
ATOM 716 C C . GLN A 1 84 ? -7.367 -14.107 23.826 1.00 51.03 84 GLN A C 1
ATOM 718 O O . GLN A 1 84 ? -7.138 -13.972 22.632 1.00 51.03 84 GLN A O 1
ATOM 723 N N . PHE A 1 85 ? -6.482 -14.557 24.719 1.00 46.12 85 PHE A N 1
ATOM 724 C CA . PHE A 1 85 ? -5.481 -15.602 24.486 1.00 46.12 85 PHE A CA 1
ATOM 725 C C . PHE A 1 85 ? -5.242 -16.341 25.802 1.00 46.12 85 PHE A C 1
ATOM 727 O O . PHE A 1 85 ? -5.112 -15.649 26.838 1.00 46.12 85 PHE A O 1
#

Foldseek 3Di:
DVCVVPDDLVCLVVCCPVPPVNVVQVVVCVVVVVVVSCVVCVSSVVSVVVVVVVVDDVPDDDDDDDDDDDDPVVVVVVPPPPPDD

Organism: NCBI:txid392032

Sequence (85 aa):
MKFEETYTPSQSLLWFTQEPFIFRVLNKALRFQHVDILYQYRFLIRDLATQLSTQKNDEMNFHVYRGQVMTNEELQQVTKPTNQF

Secondary structure (DSSP, 8-state):
--HHHH--GGGHHHHHHH-HHHHHHHHHHHHTT-HHHHHHTHHHHHHHHHHHHHH--TT------------HHHHHHHTS-----

pLDDT: mean 86.4, std 10.73, range [46.12, 96.25]